Protein AF-A0A7S1HFV6-F1 (afdb_monomer)

Structure (mmCIF, N/CA/C/O backbone):
data_AF-A0A7S1HFV6-F1
#
_entry.id   AF-A0A7S1HFV6-F1
#
loop_
_atom_site.group_PDB
_atom_site.id
_atom_site.type_symbol
_atom_site.label_atom_id
_atom_site.label_alt_id
_atom_site.label_comp_id
_atom_site.label_asym_id
_atom_site.label_entity_id
_atom_site.label_seq_id
_atom_site.pdbx_PDB_ins_code
_atom_site.Cartn_x
_atom_site.Cartn_y
_atom_site.Cartn_z
_atom_site.occupancy
_atom_site.B_iso_or_equiv
_atom_site.auth_seq_id
_atom_site.auth_comp_id
_atom_site.auth_asym_id
_atom_site.auth_atom_id
_atom_site.pdbx_PDB_model_num
ATOM 1 N N . ARG A 1 1 ? -40.152 25.018 47.752 1.00 43.81 1 ARG A N 1
ATOM 2 C CA . ARG A 1 1 ? -38.823 25.662 47.889 1.00 43.81 1 ARG A CA 1
ATOM 3 C C . ARG A 1 1 ? -37.781 24.681 47.361 1.00 43.81 1 ARG A C 1
ATOM 5 O O . ARG A 1 1 ? -37.673 23.599 47.911 1.00 43.81 1 ARG A O 1
ATOM 12 N N . ASN A 1 2 ? -37.111 25.046 46.268 1.00 42.59 2 ASN A N 1
ATOM 13 C CA . ASN A 1 2 ? -35.925 24.379 45.718 1.00 42.59 2 ASN A CA 1
ATOM 14 C C . ASN A 1 2 ? -34.751 24.493 46.715 1.00 42.59 2 ASN A C 1
ATOM 16 O O . ASN A 1 2 ? -34.668 25.517 47.404 1.00 42.59 2 ASN A O 1
ATOM 20 N N . PRO A 1 3 ? -33.827 23.520 46.741 1.00 52.38 3 PRO A N 1
ATOM 21 C CA . PRO A 1 3 ? -32.492 23.885 46.289 1.00 52.38 3 PRO A CA 1
ATOM 22 C C . PRO A 1 3 ? -31.882 22.879 45.303 1.00 52.38 3 PRO A C 1
ATOM 24 O O . PRO A 1 3 ? -31.884 21.667 45.485 1.00 52.38 3 PRO A O 1
ATOM 27 N N . LYS A 1 4 ? -31.340 23.497 44.259 1.00 42.38 4 LYS A N 1
ATOM 28 C CA . LYS A 1 4 ? -30.520 23.021 43.153 1.00 42.38 4 LYS A CA 1
ATOM 29 C C . LYS A 1 4 ? -29.269 22.286 43.651 1.00 42.38 4 LYS A C 1
ATOM 31 O O . LYS A 1 4 ? -28.436 22.911 44.300 1.00 42.38 4 LYS A O 1
ATOM 36 N N . GLU A 1 5 ? -29.089 21.030 43.250 1.00 51.53 5 GLU A N 1
ATOM 37 C CA . GLU A 1 5 ? -27.750 20.473 43.044 1.00 51.53 5 GLU A CA 1
ATOM 38 C C . GLU A 1 5 ? -27.509 20.298 41.546 1.00 51.53 5 GLU A C 1
ATOM 40 O O . GLU A 1 5 ? -28.143 19.513 40.842 1.00 51.53 5 GLU A O 1
ATOM 45 N N . ASP A 1 6 ? -26.589 21.129 41.084 1.00 47.75 6 ASP A N 1
ATOM 46 C CA . ASP A 1 6 ? -25.966 21.141 39.780 1.00 47.75 6 ASP A CA 1
ATOM 47 C C . ASP A 1 6 ? -25.084 19.884 39.662 1.00 47.75 6 ASP A C 1
ATOM 49 O O . ASP A 1 6 ? -23.962 19.846 40.159 1.00 47.75 6 ASP A O 1
ATOM 53 N N . ARG A 1 7 ? -25.602 18.807 39.060 1.00 50.00 7 ARG A N 1
ATOM 54 C CA . ARG A 1 7 ? -24.771 17.685 38.599 1.00 50.00 7 ARG A CA 1
ATOM 55 C C . ARG A 1 7 ? -24.745 17.677 37.085 1.00 50.00 7 ARG A C 1
ATOM 57 O O . ARG A 1 7 ? -25.552 17.043 36.413 1.00 50.00 7 ARG A O 1
ATOM 64 N N . THR A 1 8 ? -23.766 18.397 36.562 1.00 58.41 8 THR A N 1
ATOM 65 C CA . THR A 1 8 ? -23.232 18.206 35.220 1.00 58.41 8 THR A CA 1
ATOM 66 C C . THR A 1 8 ? -22.818 16.740 35.043 1.00 58.41 8 THR A C 1
ATOM 68 O O . THR A 1 8 ? -21.783 16.304 35.546 1.00 58.41 8 THR A O 1
ATOM 71 N N . VAL A 1 9 ? -23.610 15.947 34.311 1.00 51.16 9 VAL A N 1
ATOM 72 C CA . VAL A 1 9 ? -23.124 14.665 33.774 1.00 51.16 9 VAL A CA 1
ATOM 73 C C . VAL A 1 9 ? -22.221 14.998 32.592 1.00 51.16 9 VAL A C 1
ATOM 75 O O . VAL A 1 9 ? -22.630 15.141 31.442 1.00 51.16 9 VAL A O 1
ATOM 78 N N . ARG A 1 10 ? -20.969 15.238 32.962 1.00 48.00 10 ARG A N 1
ATOM 79 C CA . ARG A 1 10 ? -19.806 15.474 32.125 1.00 48.00 10 ARG A CA 1
ATOM 80 C C . ARG A 1 10 ? -19.549 14.220 31.284 1.00 48.00 10 ARG A C 1
ATOM 82 O O . ARG A 1 10 ? -19.339 13.153 31.841 1.00 48.00 10 ARG A O 1
ATOM 89 N N . MET A 1 11 ? -19.577 14.392 29.961 1.00 51.00 11 MET A N 1
ATOM 90 C CA . MET A 1 11 ? -18.751 13.695 28.965 1.00 51.00 11 MET A CA 1
ATOM 91 C C . MET A 1 11 ? -18.288 12.279 29.343 1.00 51.00 11 MET A C 1
ATOM 93 O O . MET A 1 11 ? -17.157 12.096 29.781 1.00 51.00 11 MET A O 1
ATOM 97 N N . ASP A 1 12 ? -19.119 11.279 29.061 1.00 45.97 12 ASP A N 1
ATOM 98 C CA . ASP A 1 12 ? -18.652 9.901 28.926 1.00 45.97 12 ASP A CA 1
ATOM 99 C C . ASP A 1 12 ? -19.238 9.288 27.655 1.00 45.97 12 ASP A C 1
ATOM 101 O O . ASP A 1 12 ? -20.293 8.664 27.640 1.00 45.97 12 ASP A O 1
ATOM 105 N N . ARG A 1 13 ? -18.570 9.567 26.540 1.00 50.94 13 ARG A N 1
ATOM 106 C CA . ARG A 1 13 ? -18.268 8.546 25.538 1.00 50.94 13 ARG A CA 1
ATOM 107 C C . ARG A 1 13 ? -16.863 8.838 25.084 1.00 50.94 13 ARG A C 1
ATOM 109 O O . ARG A 1 13 ? -16.606 9.419 24.035 1.00 50.94 13 ARG A O 1
ATOM 116 N N . ILE A 1 14 ? -15.984 8.508 26.021 1.00 56.84 14 ILE A N 1
ATOM 117 C CA . ILE A 1 14 ? -14.570 8.250 25.841 1.00 56.84 14 ILE A CA 1
ATOM 118 C C . ILE A 1 14 ? -14.378 7.752 24.413 1.00 56.84 14 ILE A C 1
ATOM 120 O O . ILE A 1 14 ? -14.813 6.653 24.057 1.00 56.84 14 ILE A O 1
ATOM 124 N N . ASN A 1 15 ? -13.782 8.627 23.595 1.00 47.91 15 ASN A N 1
ATOM 125 C CA . ASN A 1 15 ? -13.081 8.267 22.375 1.00 47.91 15 ASN A CA 1
ATOM 126 C C . ASN A 1 15 ? -12.479 6.899 22.631 1.00 47.91 15 ASN A C 1
ATOM 128 O O . ASN A 1 15 ? -11.672 6.772 23.550 1.00 47.91 15 ASN A O 1
ATOM 132 N N . GLN A 1 16 ? -12.927 5.883 21.899 1.00 47.72 16 GLN A N 1
ATOM 133 C CA . GLN A 1 16 ? -12.358 4.553 21.978 1.00 47.72 16 GLN A CA 1
ATOM 134 C C . GLN A 1 16 ? -10.892 4.717 21.569 1.00 47.72 16 GLN A C 1
ATOM 136 O O . GLN A 1 16 ? -10.555 4.699 20.387 1.00 47.72 16 GLN A O 1
ATOM 141 N N . VAL A 1 17 ? -10.038 4.989 22.561 1.00 49.88 17 VAL A N 1
ATOM 142 C CA . VAL A 1 17 ? -8.591 5.071 22.469 1.00 49.88 17 VAL A CA 1
ATOM 143 C C . VAL A 1 17 ? -8.184 3.646 22.153 1.00 49.88 17 VAL A C 1
ATOM 145 O O . VAL A 1 17 ? -7.976 2.791 23.007 1.00 49.88 17 VAL A O 1
ATOM 148 N N . ARG A 1 18 ? -8.224 3.372 20.856 1.00 51.53 18 ARG A N 1
ATOM 149 C CA . ARG A 1 18 ? -7.823 2.155 20.183 1.00 51.53 18 ARG A CA 1
ATOM 150 C C . ARG A 1 18 ? -6.298 2.100 20.253 1.00 51.53 18 ARG A C 1
ATOM 152 O O . ARG A 1 18 ? -5.611 2.271 19.256 1.00 51.53 18 ARG A O 1
ATOM 159 N N . THR A 1 19 ? -5.750 1.879 21.441 1.00 52.94 19 THR A N 1
ATOM 160 C CA . THR A 1 19 ? -4.299 1.768 21.655 1.00 52.94 19 THR A CA 1
ATOM 161 C C . THR A 1 19 ? -3.734 0.388 21.321 1.00 52.94 19 THR A C 1
ATOM 163 O O . THR A 1 19 ? -2.538 0.179 21.459 1.00 52.94 19 THR A O 1
ATOM 166 N N . VAL A 1 20 ? -4.538 -0.549 20.798 1.00 48.62 20 VAL A N 1
ATOM 167 C CA . VAL A 1 20 ? -4.063 -1.887 20.380 1.00 48.62 20 VAL A 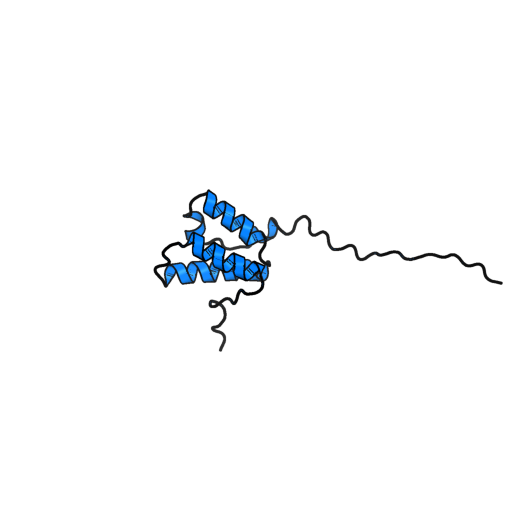CA 1
ATOM 168 C C . VAL A 1 20 ? -4.711 -2.554 19.138 1.00 48.62 20 VAL A C 1
ATOM 170 O O . VAL A 1 20 ? -4.413 -3.724 18.901 1.00 48.62 20 VAL A O 1
ATOM 173 N N . PRO A 1 21 ? -5.519 -1.917 18.258 1.00 54.88 21 PRO A N 1
ATOM 174 C CA . PRO A 1 21 ? -5.925 -2.585 17.015 1.00 54.88 21 PRO A CA 1
ATOM 175 C C . PRO A 1 21 ? -4.790 -2.669 15.990 1.00 54.88 21 PRO A C 1
ATOM 177 O O . PRO A 1 21 ? -4.784 -3.565 15.154 1.00 54.88 21 PRO A O 1
ATOM 180 N N . ARG A 1 22 ? -3.801 -1.768 16.048 1.00 52.38 22 ARG A N 1
ATOM 181 C CA . ARG A 1 22 ? -2.840 -1.571 14.952 1.00 52.38 22 ARG A CA 1
ATOM 182 C C . ARG A 1 22 ? -1.923 -2.778 14.703 1.00 52.38 22 ARG A C 1
ATOM 184 O O . ARG A 1 22 ? -1.695 -3.116 13.546 1.00 52.38 22 ARG A O 1
ATOM 191 N N . ALA A 1 23 ? -1.463 -3.454 15.761 1.00 52.88 23 ALA A N 1
ATOM 192 C CA . ALA A 1 23 ? -0.630 -4.657 15.649 1.00 52.88 23 ALA A CA 1
ATOM 193 C C . ALA A 1 23 ? -1.443 -5.919 15.304 1.00 52.88 23 ALA A C 1
ATOM 195 O O . ALA A 1 23 ? -0.981 -6.752 14.528 1.00 52.88 23 ALA A O 1
ATOM 196 N N . LYS A 1 24 ? -2.674 -6.048 15.825 1.00 58.59 24 LYS A N 1
ATOM 197 C CA . LYS A 1 24 ? -3.574 -7.172 15.496 1.00 58.59 24 LYS A CA 1
ATOM 198 C C . LYS A 1 24 ? -4.064 -7.116 14.053 1.00 58.59 24 LYS A C 1
ATOM 200 O O . LYS A 1 24 ? -4.198 -8.150 13.413 1.00 58.59 24 LYS A O 1
ATOM 205 N N . ALA A 1 25 ? -4.260 -5.918 13.516 1.00 62.41 25 ALA A N 1
ATOM 206 C CA . ALA A 1 25 ? -4.759 -5.736 12.161 1.00 62.41 25 ALA A CA 1
ATOM 207 C C . ALA A 1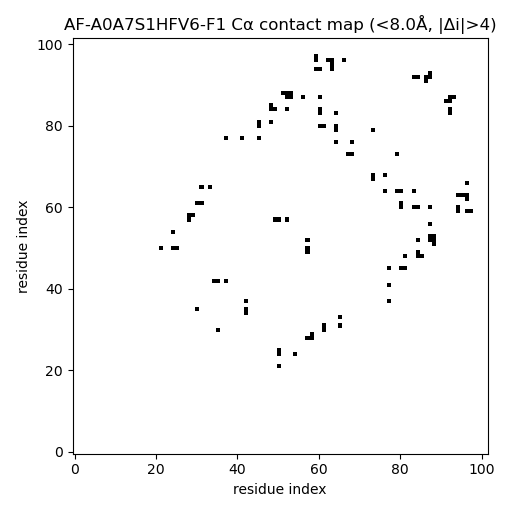 25 ? -3.759 -6.166 11.067 1.00 62.41 25 ALA A C 1
ATOM 209 O O . ALA A 1 25 ? -4.159 -6.2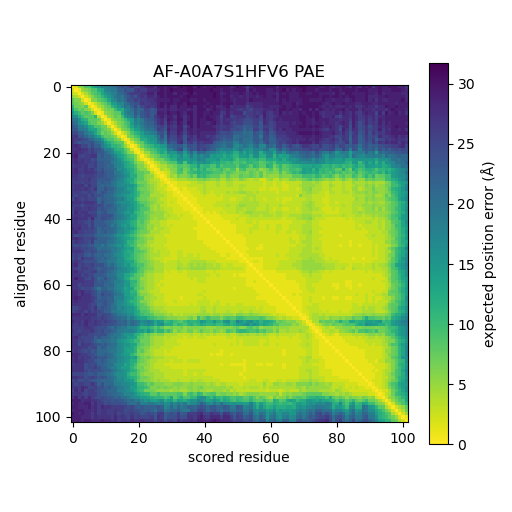95 9.916 1.00 62.41 25 ALA A O 1
ATOM 210 N N . LEU A 1 26 ? -2.479 -6.412 11.396 1.00 69.12 26 LEU A N 1
ATOM 211 C CA . LEU A 1 26 ? -1.533 -7.071 10.482 1.00 69.12 26 LEU A CA 1
ATOM 212 C C . LEU A 1 26 ? -1.570 -8.604 10.547 1.00 69.12 26 LEU A C 1
ATOM 214 O O . LEU A 1 26 ? -1.149 -9.248 9.595 1.00 69.12 26 LEU A O 1
ATOM 218 N N . GLN A 1 27 ? -2.095 -9.194 11.623 1.00 69.69 27 GLN A N 1
ATOM 219 C CA . GLN A 1 27 ? -2.090 -10.651 11.816 1.00 69.69 27 GLN A CA 1
ATOM 220 C C . GLN A 1 27 ? -3.078 -11.378 10.897 1.00 69.69 27 GLN A C 1
ATOM 222 O O . GLN A 1 27 ? -2.873 -12.544 10.582 1.00 69.69 27 GLN A O 1
ATOM 227 N N . HIS A 1 28 ? -4.133 -10.694 10.446 1.00 77.94 28 HIS A N 1
ATOM 228 C CA . HIS A 1 28 ? -5.126 -11.258 9.525 1.00 77.94 28 HIS A CA 1
ATOM 229 C C . HIS A 1 28 ? -4.834 -10.958 8.047 1.00 77.94 28 HIS A C 1
ATOM 231 O O . HIS A 1 28 ? -5.561 -11.432 7.176 1.00 77.94 28 HIS A O 1
ATOM 237 N N . LEU A 1 29 ? -3.794 -10.172 7.750 1.00 83.69 29 LEU A N 1
ATOM 238 C CA . LEU A 1 29 ? -3.432 -9.823 6.379 1.00 83.69 29 LEU A CA 1
ATOM 239 C C . LEU A 1 29 ? -2.652 -10.959 5.724 1.00 83.69 29 LEU A C 1
ATOM 241 O O . LEU A 1 29 ? -1.665 -11.460 6.262 1.00 83.69 29 LEU A O 1
ATOM 245 N N . ARG A 1 30 ? -3.063 -11.325 4.512 1.00 88.62 30 ARG A N 1
ATOM 246 C CA . ARG A 1 30 ? -2.314 -12.248 3.661 1.00 88.62 30 ARG A CA 1
ATOM 247 C C . ARG A 1 30 ? -1.210 -11.461 2.977 1.00 88.62 30 ARG A C 1
ATOM 249 O O . ARG A 1 30 ? -1.452 -10.763 1.994 1.00 88.62 30 ARG A O 1
ATOM 256 N N . LEU A 1 31 ? -0.004 -11.555 3.528 1.00 88.44 31 LEU A N 1
ATOM 257 C CA . LEU A 1 31 ? 1.177 -10.916 2.958 1.00 88.44 31 LEU A CA 1
ATOM 258 C C . LEU A 1 31 ? 1.618 -11.682 1.698 1.00 88.44 31 LEU A C 1
ATOM 260 O O . LEU A 1 31 ? 1.927 -12.870 1.799 1.00 88.44 31 LEU A O 1
ATOM 264 N N . PRO A 1 32 ? 1.672 -11.041 0.517 1.00 89.12 32 PRO A N 1
ATOM 265 C CA . PRO A 1 32 ? 2.143 -11.702 -0.695 1.00 89.12 32 PRO A CA 1
ATOM 266 C C . PRO A 1 32 ? 3.629 -12.058 -0.576 1.00 89.12 32 PRO A C 1
ATOM 268 O O . PRO A 1 32 ? 4.421 -11.247 -0.096 1.00 89.12 32 PRO A O 1
ATOM 271 N N . GLU A 1 33 ? 4.054 -13.209 -1.107 1.00 88.50 33 GLU A N 1
ATOM 272 C CA . GLU A 1 33 ? 5.471 -13.627 -1.096 1.00 88.50 33 GLU A CA 1
ATOM 273 C C . GLU A 1 33 ? 6.398 -12.591 -1.741 1.00 88.50 33 GLU A C 1
ATOM 275 O O . GLU A 1 33 ? 7.557 -12.431 -1.368 1.00 88.50 33 GLU A O 1
ATOM 280 N N . ARG A 1 34 ? 5.887 -11.838 -2.719 1.00 88.31 34 ARG A N 1
ATOM 281 C CA . ARG A 1 34 ? 6.631 -10.749 -3.356 1.00 88.31 34 ARG A CA 1
ATOM 282 C C . ARG A 1 34 ? 7.003 -9.639 -2.374 1.00 88.31 34 ARG A C 1
ATOM 284 O O . ARG A 1 34 ? 8.040 -9.018 -2.568 1.00 88.31 34 ARG A O 1
ATOM 291 N N . LEU A 1 35 ? 6.190 -9.401 -1.341 1.00 89.00 35 LEU A N 1
ATOM 292 C CA . LEU A 1 35 ? 6.466 -8.406 -0.301 1.00 89.00 35 LEU A CA 1
ATOM 293 C C . LEU A 1 35 ? 7.668 -8.838 0.536 1.00 89.00 35 LEU A C 1
ATOM 295 O O . LEU A 1 35 ? 8.531 -8.020 0.827 1.00 89.00 35 LEU A O 1
ATOM 299 N N . LEU A 1 36 ? 7.737 -10.135 0.843 1.00 87.69 36 LEU A N 1
ATOM 300 C CA . LEU A 1 36 ? 8.839 -10.765 1.574 1.00 87.69 36 LEU A CA 1
ATOM 301 C C . LEU A 1 36 ? 10.137 -10.825 0.754 1.00 87.69 36 LEU A C 1
ATOM 303 O O . LEU A 1 36 ? 11.208 -11.028 1.307 1.00 87.69 36 LEU A O 1
ATOM 307 N N . ARG A 1 37 ? 10.048 -10.663 -0.573 1.00 88.75 37 ARG A N 1
ATOM 308 C CA . ARG A 1 37 ? 11.204 -10.578 -1.482 1.00 88.75 37 ARG A CA 1
ATOM 309 C C . ARG A 1 37 ? 11.703 -9.148 -1.707 1.00 88.75 37 ARG A C 1
ATOM 311 O O . ARG A 1 37 ? 12.669 -8.958 -2.446 1.00 88.75 37 ARG A O 1
ATOM 318 N N . LEU A 1 38 ? 11.040 -8.137 -1.142 1.00 88.75 38 LEU A N 1
ATOM 319 C CA . LEU A 1 38 ? 11.555 -6.768 -1.166 1.00 88.75 38 LEU A CA 1
ATOM 320 C C . LEU A 1 38 ? 12.761 -6.645 -0.227 1.00 88.75 38 LEU A C 1
ATOM 322 O O . LEU A 1 38 ? 12.957 -7.460 0.666 1.00 88.75 38 LEU A O 1
ATOM 326 N N . LYS A 1 39 ? 13.563 -5.593 -0.414 1.00 92.69 39 LYS A N 1
ATOM 327 C CA . LYS A 1 39 ? 14.617 -5.237 0.548 1.00 92.69 39 LYS A CA 1
ATOM 328 C C . LYS A 1 39 ? 13.996 -4.964 1.920 1.00 92.69 39 LYS A C 1
ATOM 330 O O . LYS A 1 39 ? 12.929 -4.350 1.972 1.00 92.69 39 LYS A O 1
ATOM 335 N N . ASP A 1 40 ? 14.694 -5.302 3.001 1.00 90.94 40 ASP A N 1
ATOM 336 C CA . ASP A 1 40 ? 14.199 -5.152 4.379 1.00 90.94 40 ASP A CA 1
ATOM 337 C C . ASP A 1 40 ? 13.674 -3.744 4.693 1.00 90.94 40 ASP A C 1
ATOM 339 O O . ASP A 1 40 ? 12.622 -3.586 5.313 1.00 90.94 40 ASP A O 1
ATOM 343 N N . GLU A 1 41 ? 14.359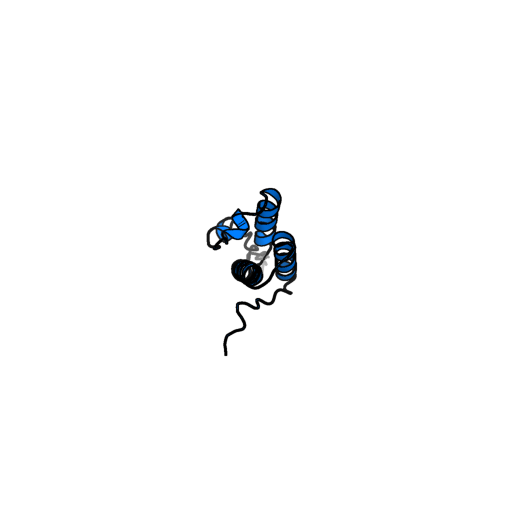 -2.707 4.203 1.00 93.06 41 GLU A N 1
ATOM 344 C CA . GLU A 1 41 ? 13.947 -1.305 4.360 1.00 93.06 41 GLU A CA 1
ATOM 345 C C . GLU A 1 41 ? 12.604 -1.018 3.670 1.00 93.06 41 GLU A C 1
ATOM 347 O O . GLU A 1 41 ? 11.737 -0.333 4.214 1.00 93.06 41 GLU A O 1
ATOM 352 N N . GLN A 1 42 ? 12.404 -1.576 2.474 1.00 93.06 42 GLN A N 1
ATOM 353 C CA . GLN A 1 42 ? 11.177 -1.412 1.694 1.00 93.06 42 GLN A CA 1
ATOM 354 C C . GLN A 1 42 ? 10.030 -2.214 2.309 1.00 93.06 42 GLN A C 1
ATOM 356 O O . GLN A 1 42 ? 8.911 -1.713 2.389 1.00 93.06 42 GLN A O 1
ATOM 361 N N . GLN A 1 43 ? 10.306 -3.431 2.778 1.00 92.50 43 GLN A N 1
ATOM 362 C CA . GLN A 1 43 ? 9.327 -4.260 3.471 1.00 92.50 43 GLN A CA 1
ATOM 363 C C . GLN A 1 43 ? 8.874 -3.589 4.772 1.00 92.50 43 GLN A C 1
ATOM 365 O O . GLN A 1 43 ? 7.675 -3.419 4.993 1.00 92.50 43 GLN A O 1
ATOM 370 N N . SER A 1 44 ? 9.819 -3.148 5.603 1.00 90.31 44 SER A N 1
ATOM 371 C CA . SER A 1 44 ? 9.529 -2.454 6.862 1.00 90.31 44 SER A CA 1
ATOM 372 C C . SER A 1 44 ? 8.736 -1.170 6.615 1.00 90.31 44 SER A C 1
ATOM 374 O O . SER A 1 44 ? 7.701 -0.949 7.247 1.00 90.31 44 SER A O 1
ATOM 376 N N . GLY A 1 45 ? 9.154 -0.361 5.634 1.00 92.75 45 GLY A N 1
ATOM 377 C CA . GLY A 1 45 ? 8.426 0.841 5.231 1.00 92.75 45 GLY A CA 1
ATOM 378 C C . GLY A 1 45 ? 7.004 0.539 4.755 1.00 92.75 45 GLY A C 1
ATOM 379 O O . GLY A 1 45 ? 6.059 1.215 5.165 1.00 92.75 45 GLY A O 1
ATOM 380 N N . ALA A 1 46 ? 6.823 -0.501 3.938 1.00 92.12 46 ALA A N 1
ATOM 381 C CA . ALA A 1 46 ? 5.515 -0.903 3.433 1.00 92.12 46 ALA A CA 1
ATOM 382 C C . ALA A 1 46 ? 4.587 -1.365 4.564 1.00 92.12 46 ALA A C 1
ATOM 384 O O . ALA A 1 46 ? 3.431 -0.951 4.605 1.00 92.12 46 ALA A O 1
ATOM 385 N N . LEU A 1 47 ? 5.089 -2.153 5.521 1.00 90.62 47 LEU A N 1
ATOM 386 C CA . LEU A 1 47 ? 4.316 -2.593 6.686 1.00 90.62 47 LEU A CA 1
ATOM 387 C C . LEU A 1 47 ? 3.900 -1.417 7.576 1.00 90.62 47 LEU A C 1
ATOM 389 O O . LEU A 1 47 ? 2.761 -1.373 8.042 1.00 90.62 47 LEU A O 1
ATOM 393 N N . VAL A 1 48 ? 4.783 -0.440 7.800 1.00 91.06 48 VAL A N 1
ATOM 394 C CA . VAL A 1 48 ? 4.451 0.775 8.564 1.00 91.06 48 VAL A CA 1
ATOM 395 C C . VAL A 1 48 ? 3.394 1.608 7.839 1.00 91.06 48 VAL A C 1
ATOM 397 O O . VAL A 1 48 ? 2.446 2.085 8.470 1.00 91.06 48 VAL A O 1
ATOM 400 N N . ALA A 1 49 ? 3.521 1.758 6.519 1.00 91.62 49 ALA A N 1
ATOM 401 C CA . ALA A 1 49 ? 2.578 2.507 5.700 1.00 91.62 49 ALA A CA 1
ATOM 402 C C . ALA A 1 49 ? 1.206 1.810 5.612 1.00 91.62 49 ALA A C 1
ATOM 404 O O . ALA A 1 49 ? 0.182 2.468 5.772 1.00 91.62 49 ALA A O 1
ATOM 405 N N . LEU A 1 50 ? 1.164 0.479 5.478 1.00 90.75 50 LEU A N 1
ATOM 406 C CA . LEU A 1 50 ? -0.073 -0.316 5.503 1.00 90.75 50 LEU A CA 1
ATOM 407 C C . LEU A 1 50 ? -0.843 -0.164 6.814 1.00 90.75 50 LEU A C 1
ATOM 409 O O . LEU A 1 50 ? -2.069 -0.160 6.810 1.00 90.75 50 LEU A O 1
ATOM 413 N N . GLN A 1 51 ? -0.154 0.008 7.942 1.00 89.38 51 GLN A N 1
ATOM 414 C CA . GLN A 1 51 ? -0.835 0.251 9.214 1.00 89.38 51 GLN A CA 1
ATOM 415 C C . GLN A 1 51 ? -1.568 1.602 9.276 1.00 89.38 51 GLN A C 1
ATOM 417 O O . GLN A 1 51 ? -2.398 1.779 10.168 1.00 89.38 51 GLN A O 1
ATOM 422 N N . GLN A 1 52 ? -1.247 2.549 8.388 1.00 89.06 52 GLN A N 1
ATOM 423 C CA . GLN A 1 52 ? -1.945 3.836 8.273 1.00 89.06 52 GLN A CA 1
ATOM 424 C C . GLN A 1 52 ? -3.180 3.757 7.369 1.00 89.06 52 GLN A C 1
ATOM 426 O O . GLN A 1 52 ? -4.023 4.642 7.420 1.00 89.06 52 GLN A O 1
ATOM 431 N N . VAL A 1 53 ? -3.289 2.708 6.552 1.00 89.62 53 VAL A N 1
ATOM 432 C CA . VAL A 1 53 ? -4.473 2.441 5.733 1.00 89.62 53 VAL A CA 1
ATOM 433 C C . VAL A 1 53 ? -5.584 1.888 6.623 1.00 89.62 53 VAL A C 1
ATOM 435 O O . VAL A 1 53 ? -5.319 1.143 7.577 1.00 89.62 53 VAL A O 1
ATOM 438 N N . ASP A 1 54 ? -6.831 2.207 6.295 1.00 86.19 54 ASP A N 1
ATOM 439 C CA . ASP A 1 54 ? -7.994 1.614 6.948 1.00 86.19 54 ASP A CA 1
ATOM 440 C C . ASP A 1 54 ? -7.995 0.089 6.801 1.00 86.19 54 ASP A C 1
ATOM 442 O O . ASP A 1 54 ? -7.731 -0.456 5.730 1.00 86.19 54 ASP A O 1
ATOM 446 N N . GLU A 1 55 ? -8.303 -0.615 7.891 1.00 84.75 55 GLU A N 1
ATOM 447 C CA . GLU A 1 55 ? -8.310 -2.082 7.964 1.00 84.75 55 GLU A CA 1
ATOM 448 C C . GLU A 1 55 ? -9.002 -2.791 6.779 1.00 84.75 55 GLU A C 1
ATOM 450 O O . GLU A 1 55 ? -8.362 -3.675 6.204 1.00 84.75 55 GLU A O 1
ATOM 455 N N . PRO A 1 56 ? -10.214 -2.394 6.325 1.00 83.94 56 PRO A N 1
ATOM 456 C CA . PRO A 1 56 ? -10.868 -3.045 5.184 1.00 83.94 56 PRO A CA 1
ATOM 457 C C . PRO A 1 56 ? -10.125 -2.871 3.851 1.00 83.94 56 PRO A C 1
ATOM 459 O O . PRO A 1 56 ? -10.284 -3.694 2.954 1.00 83.94 56 PRO A O 1
ATOM 462 N N . LEU A 1 57 ? -9.306 -1.825 3.701 1.00 87.56 57 LEU A N 1
ATOM 463 C CA . LEU A 1 57 ? -8.608 -1.525 2.449 1.00 87.56 57 LEU A CA 1
ATOM 464 C C . LEU A 1 57 ? -7.231 -2.186 2.360 1.00 87.56 57 LEU A C 1
ATOM 466 O O . LEU A 1 57 ? -6.710 -2.358 1.262 1.00 87.56 57 LEU A O 1
ATOM 470 N N . ARG A 1 58 ? -6.628 -2.587 3.485 1.00 90.31 58 ARG A N 1
ATOM 471 C CA . ARG A 1 58 ? -5.254 -3.122 3.507 1.00 90.31 58 ARG A CA 1
ATOM 472 C C . ARG A 1 58 ? -5.081 -4.365 2.643 1.00 90.31 58 ARG A C 1
ATOM 474 O O . ARG A 1 58 ? -4.093 -4.458 1.918 1.00 90.31 58 ARG A O 1
ATOM 481 N N . GLN A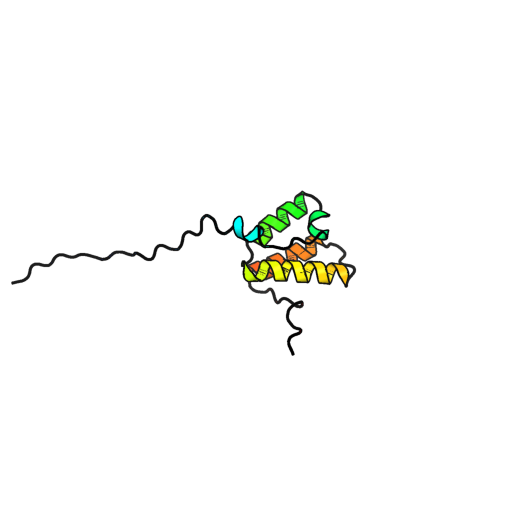 1 59 ? -6.029 -5.302 2.711 1.00 89.81 59 GLN A N 1
ATOM 482 C CA . GLN A 1 59 ? -5.961 -6.521 1.904 1.00 89.81 59 GLN A CA 1
ATOM 483 C C . GLN A 1 59 ? -6.176 -6.191 0.424 1.00 89.81 59 GLN A C 1
ATOM 485 O O . GLN A 1 59 ? -5.392 -6.630 -0.406 1.00 89.81 59 GLN A O 1
ATOM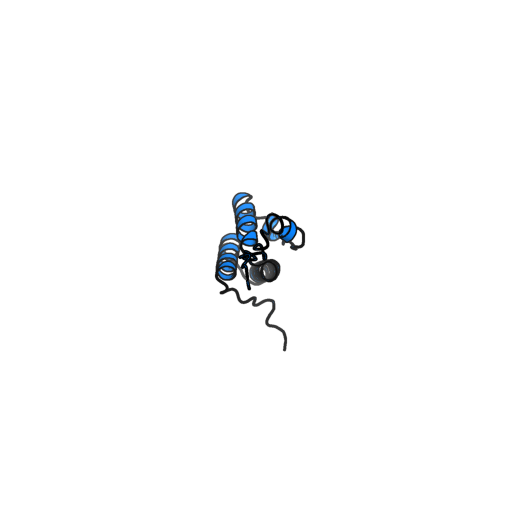 490 N N . ALA A 1 60 ? -7.141 -5.323 0.106 1.00 90.75 60 ALA A N 1
ATOM 491 C CA . ALA A 1 60 ? -7.399 -4.893 -1.266 1.00 90.75 60 ALA A CA 1
ATOM 492 C C . ALA A 1 60 ? -6.191 -4.178 -1.905 1.00 90.75 60 ALA A C 1
ATOM 494 O O . ALA A 1 60 ? -5.898 -4.388 -3.080 1.00 90.75 60 ALA A O 1
ATOM 495 N N . VAL A 1 61 ? -5.450 -3.378 -1.130 1.00 92.56 61 VAL A N 1
ATOM 496 C CA . VAL A 1 61 ? -4.184 -2.757 -1.557 1.00 92.56 61 VAL A CA 1
ATOM 497 C C . VAL A 1 61 ? -3.131 -3.821 -1.886 1.00 92.56 61 VAL A C 1
ATOM 499 O O . VAL A 1 61 ? -2.475 -3.732 -2.923 1.00 92.56 61 VAL A O 1
ATOM 502 N N . LEU A 1 62 ? -2.966 -4.836 -1.031 1.00 92.06 62 LEU A N 1
ATOM 503 C CA . LEU A 1 62 ? -2.017 -5.930 -1.267 1.00 92.06 62 LEU A CA 1
ATOM 504 C C . LEU A 1 62 ? -2.411 -6.795 -2.473 1.00 92.06 62 LEU A C 1
ATOM 506 O O . LEU A 1 62 ? -1.539 -7.152 -3.268 1.00 92.06 62 LEU A O 1
ATOM 510 N N . ASP A 1 63 ? -3.701 -7.091 -2.627 1.00 90.50 63 ASP A N 1
ATOM 511 C CA . ASP A 1 63 ? -4.237 -7.895 -3.726 1.00 90.50 63 ASP A CA 1
ATOM 512 C C . ASP A 1 63 ? -4.070 -7.174 -5.069 1.00 90.50 63 ASP A C 1
ATOM 514 O O . ASP A 1 63 ? -3.576 -7.767 -6.029 1.00 90.50 63 ASP A O 1
ATOM 518 N N . GLU A 1 64 ? -4.402 -5.878 -5.135 1.00 90.69 64 GLU A N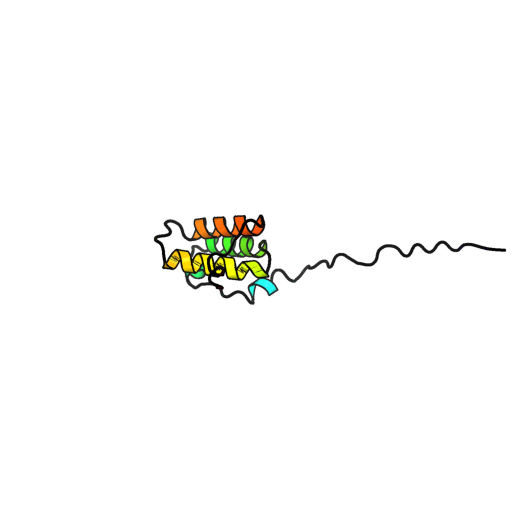 1
ATOM 519 C CA . GLU A 1 64 ? -4.177 -5.063 -6.333 1.00 90.69 64 GLU A CA 1
ATOM 520 C C . GLU A 1 64 ? -2.691 -4.988 -6.683 1.00 90.69 64 GLU A C 1
ATOM 522 O O . GLU A 1 64 ? -2.310 -5.167 -7.844 1.00 90.69 64 GLU A O 1
ATOM 527 N N . TRP A 1 65 ? -1.841 -4.740 -5.686 1.00 92.50 65 TRP A N 1
ATOM 528 C CA . TRP A 1 65 ? -0.404 -4.669 -5.893 1.00 92.50 65 TRP A CA 1
ATOM 529 C C . TRP A 1 65 ? 0.155 -5.966 -6.471 1.00 92.50 65 TRP A C 1
ATOM 531 O O . TRP A 1 65 ? 0.872 -5.932 -7.475 1.00 92.50 65 TRP A O 1
ATOM 541 N N . ASP A 1 66 ? -0.176 -7.109 -5.874 1.00 90.69 66 ASP A N 1
ATOM 542 C CA . ASP A 1 66 ? 0.336 -8.391 -6.339 1.00 90.69 66 ASP A CA 1
ATOM 543 C C . ASP A 1 66 ? -0.245 -8.780 -7.707 1.00 90.69 66 ASP A C 1
ATOM 545 O O . ASP A 1 66 ? 0.500 -9.232 -8.582 1.00 90.69 66 ASP A O 1
ATOM 549 N N . ALA A 1 67 ? -1.539 -8.539 -7.946 1.00 88.75 67 ALA A N 1
ATOM 550 C CA . ALA A 1 67 ? -2.167 -8.755 -9.249 1.00 88.75 67 ALA A CA 1
ATOM 551 C C . ALA A 1 67 ? -1.502 -7.904 -10.341 1.00 88.75 67 ALA A C 1
ATOM 553 O O . ALA A 1 67 ? -1.129 -8.418 -11.399 1.00 88.75 67 ALA A O 1
ATOM 554 N N . ARG A 1 68 ? -1.265 -6.614 -10.075 1.00 87.38 68 ARG A N 1
ATOM 555 C CA . ARG A 1 68 ? -0.606 -5.718 -11.030 1.00 87.38 68 ARG A CA 1
ATOM 556 C C . ARG A 1 68 ? 0.848 -6.108 -11.263 1.00 87.38 68 ARG A C 1
ATOM 558 O O . ARG A 1 68 ? 1.306 -6.075 -12.401 1.00 87.38 68 ARG A O 1
ATOM 565 N N . CYS A 1 69 ? 1.569 -6.520 -10.224 1.00 88.12 69 CYS A N 1
ATOM 566 C CA . CYS A 1 69 ? 2.944 -6.974 -10.386 1.00 88.12 69 CYS A CA 1
ATOM 567 C C . CYS A 1 69 ? 3.041 -8.334 -11.109 1.00 88.12 69 CYS A C 1
ATOM 569 O O . CYS A 1 69 ? 4.102 -8.654 -11.644 1.00 88.12 69 CYS A O 1
ATOM 571 N N . ARG A 1 70 ? 1.981 -9.158 -11.124 1.00 84.94 70 ARG A N 1
ATOM 572 C CA . ARG A 1 70 ? 1.894 -10.369 -11.966 1.00 84.94 70 ARG A CA 1
ATOM 573 C C . ARG A 1 70 ? 1.551 -10.045 -13.419 1.00 84.94 70 ARG A C 1
ATOM 575 O O . ARG A 1 70 ? 2.153 -10.621 -14.315 1.00 84.94 70 ARG A O 1
ATOM 582 N N . ASN A 1 71 ? 0.605 -9.135 -13.640 1.00 80.81 71 ASN A N 1
ATOM 583 C CA . ASN A 1 71 ? 0.031 -8.879 -14.963 1.00 80.81 71 ASN A CA 1
ATOM 584 C C . ASN A 1 71 ? 0.755 -7.780 -15.764 1.00 80.81 71 ASN A C 1
ATOM 586 O O . ASN A 1 71 ? 0.406 -7.490 -16.904 1.00 80.81 71 ASN A O 1
ATOM 590 N N . SER A 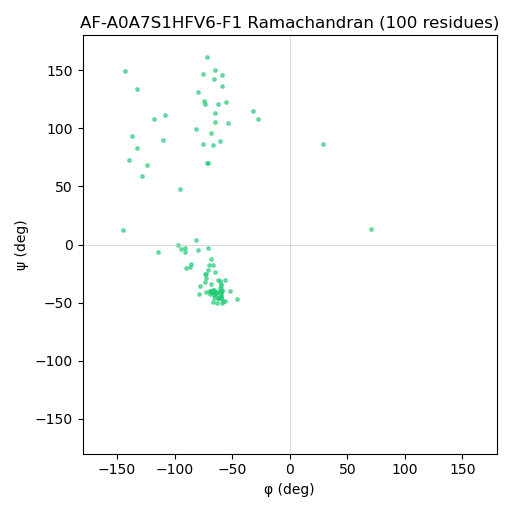1 72 ? 1.725 -7.085 -15.170 1.00 73.94 72 SER A N 1
ATOM 591 C CA . SER A 1 72 ? 2.460 -6.001 -15.825 1.00 73.94 72 SER A CA 1
ATOM 592 C C . SER A 1 72 ? 3.927 -6.005 -15.413 1.00 73.94 72 SER A C 1
ATOM 594 O O . SER A 1 72 ? 4.263 -6.345 -14.278 1.00 73.94 72 SER A O 1
ATOM 596 N N . ALA A 1 73 ? 4.804 -5.553 -16.314 1.00 72.81 73 ALA A N 1
ATOM 597 C CA . ALA A 1 73 ? 6.206 -5.278 -16.009 1.00 72.81 73 ALA A CA 1
ATOM 598 C C . ALA A 1 73 ? 6.317 -4.014 -15.134 1.00 72.81 73 ALA A C 1
ATOM 600 O O . ALA A 1 73 ? 6.742 -2.947 -15.578 1.00 72.81 73 ALA A O 1
ATOM 601 N N . VAL A 1 74 ? 5.874 -4.111 -13.878 1.00 81.19 74 VAL A N 1
ATOM 602 C CA . VAL A 1 74 ? 6.017 -3.037 -12.895 1.00 81.19 74 VAL A CA 1
ATOM 603 C C . VAL A 1 74 ? 7.509 -2.837 -12.640 1.00 81.19 74 VAL A C 1
ATOM 605 O O . VAL A 1 74 ? 8.151 -3.638 -11.966 1.00 81.19 74 VAL A O 1
ATOM 608 N N . ARG A 1 75 ? 8.064 -1.751 -13.189 1.00 82.12 75 ARG A N 1
ATOM 609 C CA . ARG A 1 75 ? 9.504 -1.443 -13.141 1.00 82.12 75 ARG A CA 1
ATOM 610 C C . ARG A 1 75 ? 10.041 -1.291 -11.715 1.00 82.12 75 ARG A C 1
ATOM 612 O O . ARG A 1 75 ? 11.200 -1.597 -11.463 1.00 82.12 75 ARG A O 1
ATOM 619 N N . ASN A 1 76 ? 9.204 -0.817 -10.792 1.00 89.25 76 ASN A N 1
ATOM 620 C CA . ASN A 1 76 ? 9.524 -0.717 -9.370 1.00 89.25 76 ASN A CA 1
ATOM 621 C C . ASN A 1 76 ? 8.324 -1.173 -8.517 1.00 89.25 76 ASN A C 1
ATOM 623 O O . ASN A 1 76 ? 7.448 -0.355 -8.214 1.00 89.25 76 ASN A O 1
ATOM 627 N N . PRO A 1 77 ? 8.268 -2.460 -8.126 1.00 90.06 77 PRO A N 1
ATOM 628 C CA . PRO A 1 77 ? 7.170 -3.002 -7.330 1.00 90.06 77 PRO A CA 1
ATOM 629 C C . PRO A 1 77 ? 6.993 -2.294 -5.987 1.00 90.06 77 PRO A C 1
ATOM 631 O O . PRO A 1 77 ? 5.861 -2.022 -5.596 1.00 90.06 77 PRO A O 1
ATOM 634 N N . ALA A 1 78 ? 8.089 -1.951 -5.304 1.00 91.19 78 ALA A N 1
ATOM 635 C CA . ALA A 1 78 ? 8.023 -1.260 -4.021 1.00 91.19 78 ALA A CA 1
ATOM 636 C C . ALA A 1 78 ? 7.450 0.153 -4.188 1.00 91.19 78 ALA A C 1
ATOM 638 O O . ALA A 1 78 ? 6.479 0.509 -3.528 1.00 91.19 78 ALA A O 1
ATOM 639 N N . GLY A 1 79 ? 7.979 0.931 -5.137 1.00 93.00 79 GLY A N 1
ATOM 640 C CA . GLY A 1 79 ? 7.489 2.286 -5.409 1.00 93.00 79 GLY A CA 1
ATOM 641 C C . GLY A 1 79 ? 6.005 2.321 -5.785 1.00 93.00 79 GLY A C 1
ATOM 642 O O . GLY A 1 79 ? 5.269 3.193 -5.327 1.00 93.00 79 GLY A O 1
ATOM 643 N N . TYR A 1 80 ? 5.544 1.338 -6.563 1.00 92.75 80 TYR A N 1
ATOM 644 C CA . TYR A 1 80 ? 4.127 1.219 -6.898 1.00 92.75 80 TYR A CA 1
ATOM 645 C C . TYR A 1 80 ? 3.258 0.907 -5.668 1.00 92.75 80 TYR A C 1
ATOM 647 O O . TYR A 1 80 ? 2.227 1.554 -5.488 1.00 92.75 80 TYR A O 1
ATOM 655 N N . LEU A 1 81 ? 3.701 -0.008 -4.792 1.00 93.31 81 LEU A N 1
ATOM 656 C CA . LEU A 1 81 ? 3.021 -0.318 -3.528 1.00 93.31 81 LEU A CA 1
ATOM 657 C C . LEU A 1 81 ? 2.849 0.934 -2.662 1.00 93.31 81 LEU A C 1
ATOM 659 O O . LEU A 1 81 ? 1.745 1.229 -2.212 1.00 93.31 81 LEU A O 1
ATOM 663 N N . PHE A 1 82 ? 3.920 1.707 -2.471 1.00 93.38 82 PHE A N 1
ATOM 664 C CA . PHE A 1 82 ? 3.84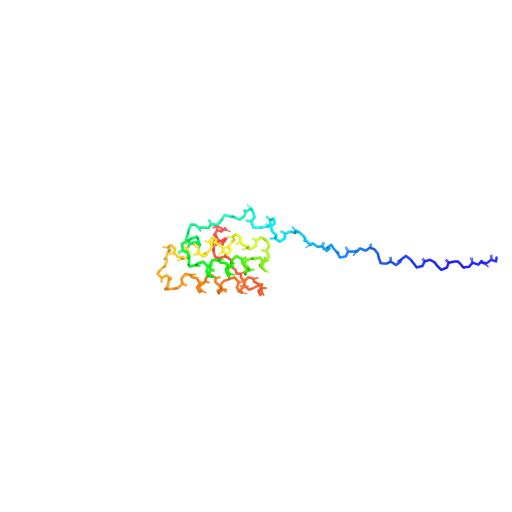0 2.958 -1.716 1.00 93.38 82 PHE A CA 1
ATOM 665 C C . PHE A 1 82 ? 2.860 3.944 -2.351 1.00 93.38 82 PHE A C 1
ATOM 667 O O . PHE A 1 82 ? 2.086 4.569 -1.633 1.00 93.38 82 PHE A O 1
ATOM 674 N N . GLY A 1 83 ? 2.831 4.041 -3.681 1.00 93.56 83 GLY A N 1
ATOM 675 C CA . GLY A 1 83 ? 1.878 4.887 -4.396 1.00 93.56 83 GLY A CA 1
ATOM 676 C C . GLY A 1 83 ? 0.419 4.534 -4.096 1.00 93.56 83 GLY A C 1
ATOM 677 O O . GLY A 1 83 ? -0.372 5.420 -3.769 1.00 93.56 83 GLY A O 1
ATOM 678 N N . ILE A 1 84 ? 0.051 3.251 -4.158 1.00 92.88 84 ILE A N 1
ATOM 679 C CA . ILE A 1 84 ? -1.329 2.828 -3.873 1.00 92.88 84 ILE A CA 1
ATOM 680 C C . ILE A 1 84 ? -1.668 2.880 -2.374 1.00 92.88 84 ILE A C 1
ATOM 682 O O . ILE A 1 84 ? -2.792 3.232 -2.026 1.00 92.88 84 ILE A O 1
ATOM 686 N N . ILE A 1 85 ? -0.699 2.638 -1.481 1.00 93.44 85 ILE A N 1
ATOM 687 C CA . ILE A 1 85 ? -0.871 2.838 -0.035 1.00 93.44 85 ILE A CA 1
ATOM 688 C C . ILE A 1 85 ? -1.156 4.314 0.261 1.00 93.44 85 ILE A C 1
ATOM 690 O O . ILE A 1 85 ? -2.084 4.622 1.003 1.00 93.44 85 ILE A O 1
ATOM 694 N N . GLN A 1 86 ? -0.399 5.238 -0.338 1.00 93.56 86 GLN A N 1
ATOM 695 C CA . GLN A 1 86 ? -0.623 6.678 -0.175 1.00 93.56 86 GLN A CA 1
ATOM 696 C C . GLN A 1 86 ? -2.007 7.095 -0.679 1.00 93.56 86 GLN A C 1
ATOM 698 O O . GLN A 1 86 ? -2.693 7.862 -0.007 1.00 93.56 86 GLN A O 1
ATOM 703 N N . LYS A 1 87 ? -2.462 6.549 -1.814 1.00 92.31 87 LYS A N 1
ATOM 704 C CA . LYS A 1 87 ? -3.843 6.750 -2.278 1.00 92.31 87 LYS A CA 1
ATOM 705 C C . LYS A 1 87 ? -4.866 6.245 -1.262 1.00 92.31 87 LYS A C 1
ATOM 707 O O . LYS A 1 87 ? -5.861 6.921 -1.030 1.00 92.31 87 LYS A O 1
ATOM 712 N N . ALA A 1 88 ? -4.618 5.097 -0.633 1.00 91.56 88 ALA A N 1
ATOM 713 C CA . ALA A 1 88 ? -5.540 4.518 0.341 1.00 91.56 88 ALA A CA 1
ATOM 714 C C . ALA A 1 88 ? -5.610 5.333 1.634 1.00 91.56 88 ALA A C 1
ATOM 716 O O . ALA A 1 88 ? -6.704 5.583 2.125 1.00 91.56 88 ALA A O 1
ATOM 717 N N . ILE A 1 89 ? -4.473 5.841 2.119 1.00 89.94 89 ILE A N 1
ATOM 718 C CA . ILE A 1 89 ? -4.415 6.771 3.260 1.00 89.94 89 ILE A CA 1
ATOM 719 C C . ILE A 1 89 ? -5.207 8.055 2.970 1.00 89.94 89 ILE A C 1
ATOM 721 O O . ILE A 1 89 ? -5.848 8.605 3.858 1.00 89.94 89 ILE A O 1
ATOM 725 N N . ARG A 1 90 ? -5.188 8.531 1.720 1.00 91.44 90 ARG A N 1
ATOM 726 C CA . ARG A 1 90 ? -5.928 9.726 1.282 1.00 91.44 90 ARG A CA 1
ATOM 727 C C . ARG A 1 90 ? -7.417 9.470 1.015 1.00 91.44 90 ARG A C 1
ATOM 729 O O . ARG A 1 90 ? -8.129 10.412 0.687 1.00 91.44 90 ARG A O 1
ATOM 736 N N . GLY A 1 91 ? -7.883 8.222 1.103 1.00 87.06 91 GLY A N 1
ATOM 737 C CA . GLY A 1 91 ? -9.245 7.839 0.711 1.00 87.06 91 GLY A CA 1
ATOM 738 C C . GLY A 1 91 ? -9.493 7.866 -0.806 1.00 87.06 91 GLY A C 1
ATOM 739 O O . GLY A 1 91 ? -10.633 7.807 -1.250 1.00 87.06 91 GLY A O 1
ATOM 740 N N . GLU A 1 92 ? -8.435 7.947 -1.616 1.00 89.06 92 GLU A N 1
ATOM 741 C CA . GLU A 1 92 ? -8.483 7.987 -3.087 1.00 89.06 92 GLU A CA 1
ATOM 742 C C . GLU A 1 92 ? -8.260 6.605 -3.727 1.00 89.06 92 GLU A C 1
ATOM 744 O O . GLU A 1 92 ? -8.233 6.464 -4.953 1.00 89.06 92 GLU A O 1
ATOM 749 N N . PHE A 1 93 ? -8.041 5.573 -2.914 1.00 88.31 93 PHE A N 1
ATOM 750 C CA . PHE A 1 93 ? -7.839 4.218 -3.405 1.00 88.31 93 PHE A CA 1
ATOM 751 C C . PHE A 1 93 ? -9.157 3.601 -3.864 1.00 88.31 93 PHE A C 1
ATOM 753 O O . PHE A 1 93 ? -10.107 3.478 -3.096 1.00 88.31 93 PHE A O 1
ATOM 760 N N . LYS A 1 94 ? -9.177 3.176 -5.126 1.00 82.38 94 LYS A N 1
ATOM 761 C CA . LYS A 1 94 ? -10.248 2.380 -5.720 1.00 82.38 94 LYS A CA 1
ATOM 762 C C . LYS A 1 94 ? -9.635 1.057 -6.146 1.00 82.38 94 LYS A C 1
ATOM 764 O O . LYS A 1 94 ? -8.850 1.045 -7.090 1.00 82.38 94 LYS A O 1
ATOM 769 N N . ALA A 1 95 ? -9.962 -0.010 -5.424 1.00 73.31 95 ALA A N 1
ATOM 770 C CA . ALA A 1 95 ? -9.446 -1.338 -5.717 1.00 73.31 95 ALA A CA 1
ATOM 771 C C . ALA A 1 95 ? -9.973 -1.810 -7.077 1.00 73.31 95 ALA A C 1
ATOM 773 O O . ALA A 1 95 ? -11.165 -2.071 -7.224 1.00 73.31 95 ALA A O 1
ATOM 774 N N . TRP A 1 96 ? -9.092 -1.956 -8.063 1.00 68.81 96 TRP A N 1
ATOM 775 C CA . TRP A 1 96 ? -9.465 -2.505 -9.368 1.00 68.81 96 TRP A CA 1
ATOM 776 C C . TRP A 1 96 ? -9.720 -4.017 -9.295 1.00 68.81 96 TRP A C 1
ATOM 778 O O . TRP A 1 96 ? -10.562 -4.543 -10.012 1.00 68.81 96 TRP A O 1
ATOM 788 N N . ALA A 1 97 ? -9.061 -4.715 -8.363 1.00 60.69 97 ALA A N 1
ATOM 789 C CA . ALA A 1 97 ? -9.247 -6.151 -8.140 1.00 60.69 97 ALA A CA 1
ATOM 790 C C . ALA A 1 97 ? -10.608 -6.527 -7.503 1.00 60.69 97 ALA A C 1
ATOM 792 O O . ALA A 1 97 ? -10.874 -7.712 -7.317 1.00 60.69 97 ALA A O 1
ATOM 793 N N . GLY A 1 98 ? -11.456 -5.543 -7.168 1.00 49.75 98 GLY A N 1
ATOM 794 C CA . GLY A 1 98 ? -12.806 -5.744 -6.625 1.00 49.75 98 GLY A CA 1
ATOM 795 C C . GLY A 1 98 ? -13.951 -5.263 -7.528 1.00 49.75 98 GLY A C 1
ATOM 796 O O . GLY A 1 98 ? -15.103 -5.535 -7.209 1.00 49.75 98 GLY A O 1
ATOM 797 N N . ASP A 1 99 ? -13.661 -4.591 -8.649 1.00 44.50 99 ASP A N 1
ATOM 798 C CA . ASP A 1 99 ? -14.663 -4.068 -9.599 1.00 44.50 99 ASP A CA 1
ATOM 799 C C . ASP A 1 99 ? -14.893 -5.046 -10.762 1.00 44.50 99 ASP A C 1
ATOM 801 O O . ASP A 1 99 ? -14.851 -4.693 -11.934 1.00 44.50 99 ASP A O 1
ATOM 805 N N . ASN A 1 100 ? -15.079 -6.325 -10.439 1.00 42.72 100 ASN A N 1
ATOM 806 C CA . ASN A 1 100 ? -15.617 -7.299 -11.388 1.00 42.72 100 ASN A CA 1
ATOM 807 C C . ASN A 1 100 ? -16.791 -8.015 -10.713 1.00 42.72 100 ASN A C 1
ATOM 809 O O . ASN A 1 100 ? -16.766 -9.215 -10.448 1.00 42.72 100 ASN A O 1
ATOM 813 N N . GLY A 1 101 ? -17.777 -7.206 -10.329 1.00 47.19 101 GLY A N 1
ATOM 814 C CA . GLY A 1 101 ? -19.054 -7.626 -9.775 1.00 47.19 101 GLY A CA 1
ATOM 815 C C . GLY A 1 101 ? -20.196 -7.051 -10.604 1.00 47.19 101 GLY A C 1
ATOM 816 O O . GLY A 1 101 ? -20.903 -6.169 -10.124 1.00 47.19 101 GLY A O 1
ATOM 817 N N . ALA A 1 102 ? -20.336 -7.534 -11.839 1.00 34.25 102 ALA A N 1
ATOM 818 C CA . ALA A 1 102 ? -21.578 -7.555 -12.613 1.00 34.25 102 ALA A CA 1
ATOM 819 C C . ALA A 1 102 ? -21.488 -8.668 -13.664 1.00 34.25 102 ALA A C 1
ATOM 821 O O . ALA A 1 102 ? -20.468 -8.700 -14.390 1.00 34.25 102 ALA A O 1
#

Solvent-accessible surface area (backbone atoms only — not comparable to full-atom values): 6566 Å² total; per-residue (Å²): 133,88,84,88,78,89,74,81,86,71,87,81,78,72,74,80,78,72,86,64,55,67,71,57,64,55,74,79,48,83,77,56,71,69,53,75,68,44,57,68,69,57,36,53,50,48,55,58,50,46,60,65,25,56,76,86,50,42,53,47,52,49,52,34,45,52,51,47,57,71,78,38,91,57,90,50,61,66,64,50,43,52,53,52,44,52,29,36,57,71,71,69,55,74,56,69,82,67,72,81,81,129

Secondary structure (DSSP, 8-state):
------------------SSHHHHTTTT----HHHHTS-HHHHHHHHHHHTTS-HHHHHHHHHHHHHHHHHS--S-HHHHHHHHHHHHHTT----GGG----

Sequence (102 aa):
RNPKEDRTVRMDRINQVRTVPRAKALQHLRLPERLLRLKDEQQSGALVALQQVDEPLRQAVLDEWDARCRNSAVRNPAGYLFGIIQKAIRGEFKAWAGDNGA

Mean predicted aligned error: 11.9 Å

Organism: Hemiselmis andersenii (NCBI:txid464988)

Radius of gyration: 20.96 Å; Cα contacts (8 Å, |Δi|>4): 62; chains: 1; bounding box: 53×39×64 Å

Foldseek 3Di:
DDDDDDDDPDDPPPPPPCVDPLVVLVVPADADVVLVVDDPVLSVVLSVLLSLADSVCSNLLRVQLVVCVVVDPPVDSSVVSSVLSVCRSVVNHDRPVPPPDD

pLDDT: mean 76.39, std 18.4, range [34.25, 93.56]

Nearest PDB structures (foldseek):
  9e8j-assembly1_F  TM=4.403E-01  e=9.978E+00  Homo sapiens